Protein AF-A0A529LNX5-F1 (a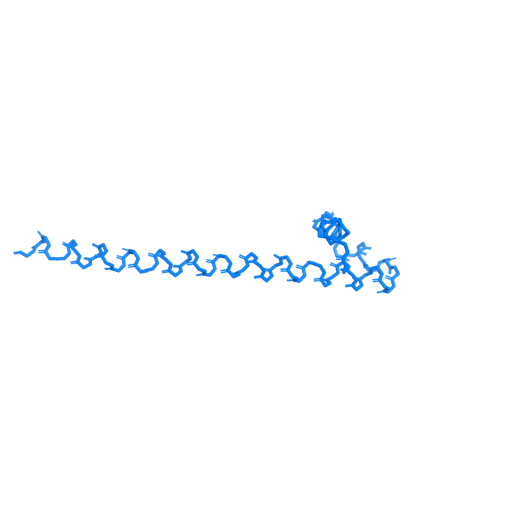fdb_monomer)

Radius of gyration: 20.52 Å; Cα contacts (8 Å, |Δi|>4): 21; chains: 1; bounding box: 35×26×60 Å

Secondary structure (DSSP, 8-state):
--HHHHHHHHHHHHHS-HHHHTTS-HHHHHHHHHHHHHHHHHHHHHHHHHHHHHHHHHHHHHHHHHHHT-

Solvent-accessible surface area (backbone atoms only — not comparable to full-atom values): 3898 Å² total; per-residue (Å²): 130,61,68,69,59,48,54,50,28,32,53,51,45,73,72,44,57,73,78,59,50,69,74,41,57,73,67,56,34,50,52,24,50,53,32,41,49,52,57,46,51,54,53,50,50,54,51,51,51,54,50,48,53,50,53,53,53,50,52,53,52,51,52,52,54,56,58,78,72,107

Mean predicted aligned error: 5.34 Å

Sequence (70 aa):
MHPDRYRQFVREGRASPAYLIERYTASRRRATLVACLIDLEERLTDAAIEMADKLIGTAFSRAKNTQARR

pLDDT: mean 91.76, std 7.33, range [58.69, 98.56]

Foldseek 3Di:
DPPVVLVVLCVVLVVDDPVRLVPDDPVSSVSSVVSVVVVVVVVVVVVVVVVVVVVVVVVVVVVVVVVVVD

Structure (mmCIF, N/CA/C/O backbone):
data_AF-A0A529LNX5-F1
#
_entry.id   AF-A0A529LNX5-F1
#
loop_
_atom_site.group_PDB
_atom_site.id
_atom_site.type_symbol
_atom_site.label_atom_id
_atom_site.label_alt_id
_atom_site.label_comp_id
_atom_site.label_asym_id
_atom_site.label_entity_id
_atom_site.label_seq_id
_atom_site.pdbx_PDB_ins_code
_atom_site.Cartn_x
_atom_site.Cartn_y
_atom_site.Cartn_z
_atom_site.occupancy
_atom_site.B_iso_or_equiv
_atom_site.auth_seq_id
_atom_site.auth_comp_id
_atom_site.auth_asym_id
_atom_site.auth_atom_id
_atom_site.pdbx_PDB_model_num
ATOM 1 N N . MET A 1 1 ? 6.701 -15.276 -11.271 1.00 58.69 1 MET A N 1
ATOM 2 C CA . MET A 1 1 ? 7.609 -14.107 -11.176 1.00 58.69 1 MET A CA 1
ATOM 3 C C . MET A 1 1 ? 8.577 -14.364 -10.032 1.00 58.69 1 MET A C 1
ATOM 5 O O . MET A 1 1 ? 8.113 -14.788 -8.986 1.00 58.69 1 MET A O 1
ATOM 9 N N . HIS A 1 2 ? 9.888 -14.179 -10.214 1.00 76.25 2 HIS A N 1
ATOM 10 C CA . HIS A 1 2 ? 10.855 -14.379 -9.122 1.00 76.25 2 HIS A CA 1
ATOM 11 C C . HIS A 1 2 ? 10.623 -13.318 -8.022 1.00 76.25 2 HIS A C 1
ATOM 13 O O . HIS A 1 2 ? 10.555 -12.138 -8.383 1.00 76.25 2 HIS A O 1
ATOM 19 N N . PRO A 1 3 ? 10.513 -13.674 -6.726 1.00 70.88 3 PRO A N 1
ATOM 20 C CA . PRO A 1 3 ? 10.232 -12.722 -5.640 1.00 70.88 3 PRO A CA 1
ATOM 21 C C . PRO A 1 3 ? 11.202 -11.534 -5.596 1.00 70.88 3 PRO A C 1
ATOM 23 O O . PRO A 1 3 ? 10.794 -10.390 -5.397 1.00 70.88 3 PRO A O 1
ATOM 26 N N . ASP A 1 4 ? 12.479 -11.781 -5.887 1.00 80.31 4 ASP A N 1
ATOM 27 C CA . ASP A 1 4 ? 13.494 -10.720 -5.919 1.00 80.31 4 ASP A CA 1
ATOM 28 C C . ASP A 1 4 ? 13.271 -9.718 -7.053 1.00 80.31 4 ASP A C 1
ATOM 30 O O . ASP A 1 4 ? 13.528 -8.524 -6.898 1.00 80.31 4 ASP A O 1
ATOM 34 N N . ARG A 1 5 ? 12.706 -10.174 -8.177 1.00 81.75 5 ARG A N 1
ATOM 35 C CA . ARG A 1 5 ? 12.368 -9.305 -9.307 1.00 81.75 5 ARG A CA 1
ATOM 36 C C . ARG A 1 5 ? 11.163 -8.423 -8.982 1.00 81.75 5 ARG A C 1
ATOM 38 O O . ARG A 1 5 ? 11.154 -7.256 -9.354 1.00 81.75 5 ARG A O 1
ATOM 45 N N . TYR A 1 6 ? 10.174 -8.952 -8.260 1.00 88.38 6 TYR A N 1
ATOM 46 C CA . TYR A 1 6 ? 9.045 -8.160 -7.760 1.00 88.38 6 TYR A CA 1
ATOM 47 C C . TYR A 1 6 ? 9.522 -7.047 -6.817 1.00 88.38 6 TYR A C 1
ATOM 49 O O . TYR A 1 6 ? 9.245 -5.874 -7.059 1.00 88.38 6 TYR A O 1
ATOM 57 N N . ARG A 1 7 ? 10.334 -7.392 -5.808 1.00 89.88 7 ARG A N 1
ATOM 58 C CA . ARG A 1 7 ? 10.891 -6.411 -4.860 1.00 89.88 7 ARG A CA 1
ATOM 59 C C . ARG A 1 7 ? 11.730 -5.339 -5.550 1.00 89.88 7 ARG A C 1
ATOM 61 O O . ARG A 1 7 ? 11.698 -4.182 -5.138 1.00 89.88 7 ARG A O 1
ATOM 68 N N . GLN A 1 8 ? 12.464 -5.706 -6.600 1.00 90.19 8 GLN A N 1
ATOM 69 C CA . GLN A 1 8 ? 13.210 -4.747 -7.409 1.00 90.19 8 GLN A CA 1
ATOM 70 C C . GLN A 1 8 ? 12.277 -3.718 -8.063 1.00 90.19 8 GLN A C 1
ATOM 72 O O . GLN A 1 8 ? 12.532 -2.522 -7.950 1.00 90.19 8 GLN A O 1
ATOM 77 N N . PHE A 1 9 ? 11.184 -4.160 -8.692 1.00 91.12 9 PHE A N 1
ATOM 78 C CA . PHE A 1 9 ? 10.209 -3.260 -9.313 1.00 91.12 9 PHE A CA 1
ATOM 79 C C . PHE A 1 9 ? 9.519 -2.340 -8.305 1.00 91.12 9 PHE A C 1
ATOM 81 O O . PHE A 1 9 ? 9.363 -1.156 -8.586 1.00 91.12 9 PHE A O 1
ATOM 88 N N . VAL A 1 10 ? 9.163 -2.851 -7.121 1.00 91.56 10 VAL A N 1
ATOM 89 C CA . VAL A 1 10 ? 8.580 -2.031 -6.044 1.00 91.56 10 VAL A CA 1
ATOM 90 C C . VAL A 1 10 ? 9.553 -0.934 -5.607 1.00 91.56 10 VAL A C 1
ATOM 92 O O . VAL A 1 10 ? 9.169 0.230 -5.502 1.00 91.56 10 VAL A O 1
ATOM 95 N N . ARG A 1 11 ? 10.828 -1.278 -5.382 1.00 91.56 11 ARG A N 1
ATOM 96 C CA . ARG A 1 11 ? 11.861 -0.301 -4.994 1.00 91.56 11 ARG A CA 1
ATOM 97 C C . ARG A 1 11 ? 12.063 0.765 -6.064 1.00 91.56 11 ARG A C 1
ATOM 99 O O . ARG A 1 11 ? 12.106 1.949 -5.747 1.00 91.56 11 ARG A O 1
ATOM 106 N N . GLU A 1 12 ? 12.165 0.340 -7.317 1.00 88.44 12 GLU A N 1
ATOM 107 C CA . GLU A 1 12 ? 12.366 1.228 -8.460 1.00 88.44 12 GLU A CA 1
ATOM 108 C C . GLU A 1 12 ? 11.162 2.162 -8.662 1.00 88.44 12 GLU A C 1
ATOM 110 O O . GLU A 1 12 ? 11.340 3.364 -8.851 1.00 88.44 12 GLU A O 1
ATOM 115 N N . GLY A 1 13 ? 9.938 1.641 -8.531 1.00 87.38 13 GLY A N 1
ATOM 116 C CA . GLY A 1 13 ? 8.705 2.421 -8.615 1.00 87.38 13 GLY A CA 1
ATOM 117 C C . GLY A 1 13 ? 8.546 3.437 -7.483 1.00 87.38 13 GLY A C 1
ATOM 118 O O . GLY A 1 13 ? 8.163 4.570 -7.745 1.00 87.38 13 GLY A O 1
ATOM 119 N N . ARG A 1 14 ? 8.910 3.086 -6.240 1.00 88.62 14 ARG A N 1
ATOM 120 C CA . ARG A 1 14 ? 8.879 4.021 -5.097 1.00 88.62 14 ARG A CA 1
ATOM 121 C C . ARG A 1 14 ? 9.910 5.149 -5.207 1.00 88.62 14 ARG A C 1
ATOM 123 O O . ARG A 1 14 ? 9.658 6.243 -4.715 1.00 88.62 14 ARG A O 1
ATOM 130 N N . ALA A 1 15 ? 11.067 4.882 -5.811 1.00 89.12 15 ALA A N 1
ATOM 131 C CA . ALA A 1 15 ? 12.126 5.876 -5.990 1.00 89.12 15 ALA A CA 1
ATOM 132 C C . ALA A 1 15 ? 11.913 6.778 -7.221 1.00 89.12 15 ALA A C 1
ATOM 134 O O . ALA A 1 15 ? 12.528 7.839 -7.315 1.00 89.12 15 ALA A O 1
ATOM 135 N N . SER A 1 16 ? 11.072 6.360 -8.171 1.00 87.00 16 SER A N 1
ATOM 136 C CA . SER A 1 16 ? 10.893 7.054 -9.448 1.00 87.00 16 SER A CA 1
ATOM 137 C C . SER A 1 16 ? 9.747 8.070 -9.394 1.00 87.00 16 SER A C 1
ATOM 139 O O . SER A 1 16 ? 8.611 7.693 -9.107 1.00 87.00 16 SER A O 1
ATOM 141 N N . PRO A 1 17 ? 9.983 9.343 -9.760 1.00 83.38 17 PRO A N 1
ATOM 142 C CA . PRO A 1 17 ? 8.905 10.284 -10.046 1.00 83.38 17 PRO A CA 1
ATOM 143 C C . PRO A 1 17 ? 8.016 9.774 -11.190 1.00 83.38 17 PRO A C 1
ATOM 145 O O . PRO A 1 17 ? 8.516 9.162 -12.137 1.00 83.38 17 PRO A O 1
ATOM 148 N N . ALA A 1 18 ? 6.713 10.073 -11.158 1.00 83.62 18 ALA A N 1
ATOM 149 C CA . ALA A 1 18 ? 5.745 9.549 -12.132 1.00 83.62 18 ALA A CA 1
ATOM 150 C C . ALA A 1 18 ? 6.142 9.813 -13.603 1.00 83.62 18 ALA A C 1
ATOM 152 O O . ALA A 1 18 ? 6.053 8.914 -14.437 1.00 83.62 18 ALA A O 1
ATOM 153 N N . TYR A 1 19 ? 6.687 10.997 -13.906 1.00 85.44 19 TYR A N 1
ATOM 154 C CA . TYR A 1 19 ? 7.140 11.364 -15.257 1.00 85.44 19 TYR A CA 1
ATOM 155 C C . TYR A 1 19 ? 8.341 10.538 -15.760 1.00 85.44 19 TYR A C 1
ATOM 157 O O . TYR A 1 19 ? 8.600 10.470 -16.961 1.00 85.44 19 TYR A O 1
ATOM 165 N N . LEU A 1 20 ? 9.118 9.921 -14.863 1.00 88.38 20 LEU A N 1
ATOM 166 C CA . LEU A 1 20 ? 10.254 9.074 -15.233 1.00 88.38 20 LEU A CA 1
ATOM 167 C C . LEU A 1 20 ? 9.779 7.682 -15.666 1.00 88.38 20 LEU A C 1
ATOM 169 O O . LEU A 1 20 ? 10.335 7.096 -16.593 1.00 88.38 20 LEU A O 1
ATOM 173 N N . ILE A 1 21 ? 8.708 7.191 -15.041 1.00 86.25 21 ILE A N 1
ATOM 174 C CA . ILE A 1 21 ? 8.078 5.902 -15.354 1.00 86.25 21 ILE A CA 1
ATOM 175 C C . ILE A 1 21 ? 7.492 5.910 -16.773 1.00 86.25 21 ILE A C 1
ATOM 177 O O . ILE A 1 21 ? 7.500 4.887 -17.461 1.00 86.25 21 ILE A O 1
ATOM 181 N N . GLU A 1 22 ? 7.032 7.065 -17.259 1.00 88.00 22 GLU A N 1
ATOM 182 C CA . GLU A 1 22 ? 6.518 7.212 -18.626 1.00 88.00 22 GLU A CA 1
ATOM 183 C C . GLU A 1 22 ? 7.565 6.896 -19.699 1.00 88.00 22 GLU A C 1
ATOM 185 O O . GLU A 1 22 ? 7.204 6.388 -20.762 1.00 88.00 22 GLU A O 1
ATOM 190 N N . ARG A 1 23 ? 8.851 7.124 -19.393 1.00 91.38 23 ARG A N 1
ATOM 191 C CA . ARG A 1 23 ? 9.986 6.881 -20.297 1.00 91.38 23 ARG A CA 1
ATOM 192 C C . ARG A 1 23 ? 10.391 5.408 -20.387 1.00 91.38 23 ARG A C 1
ATOM 194 O O . ARG A 1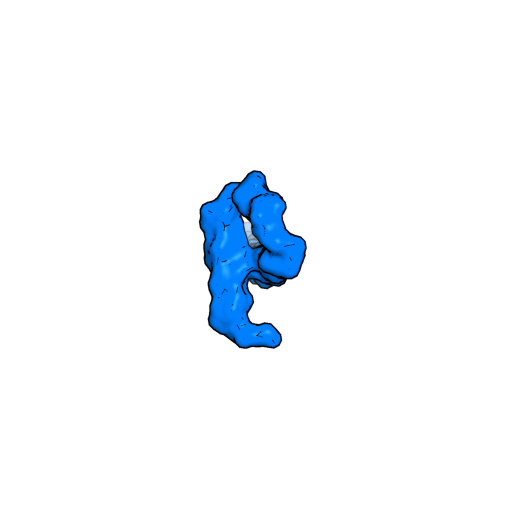 23 ? 11.228 5.059 -21.215 1.00 91.38 23 ARG A O 1
ATOM 201 N N . TYR A 1 24 ? 9.836 4.540 -19.543 1.00 91.00 24 TYR A N 1
ATOM 202 C CA . TYR A 1 24 ? 10.127 3.109 -19.587 1.00 91.00 24 TYR A CA 1
ATOM 203 C C . TYR A 1 24 ? 9.510 2.455 -20.824 1.00 91.00 24 TYR A C 1
ATOM 205 O O . TYR A 1 24 ? 8.461 2.868 -21.322 1.00 91.00 24 TYR A O 1
ATOM 213 N N . THR A 1 25 ? 10.117 1.356 -21.279 1.00 94.50 25 THR A N 1
ATOM 214 C CA . THR A 1 25 ? 9.472 0.488 -22.270 1.00 94.50 25 THR A CA 1
ATOM 215 C C . THR A 1 25 ? 8.120 0.015 -21.739 1.00 94.50 25 THR A C 1
ATOM 217 O O . THR A 1 25 ? 7.935 -0.165 -20.533 1.00 94.50 25 THR A O 1
ATOM 220 N N . ALA A 1 26 ? 7.156 -0.223 -22.629 1.00 93.69 26 ALA A N 1
ATOM 221 C CA . ALA A 1 26 ? 5.792 -0.554 -22.220 1.00 93.69 26 ALA A CA 1
ATOM 222 C C . ALA A 1 26 ? 5.718 -1.785 -21.291 1.00 93.69 26 ALA A C 1
ATOM 224 O O . ALA A 1 26 ? 4.897 -1.820 -20.375 1.00 93.69 26 ALA A O 1
ATOM 225 N N . SER A 1 27 ? 6.590 -2.778 -21.494 1.00 92.81 27 SER A N 1
ATOM 226 C CA . SER A 1 27 ? 6.696 -3.957 -20.628 1.00 92.81 27 SER A CA 1
ATOM 227 C C . SER A 1 27 ? 7.235 -3.612 -19.239 1.00 92.81 27 SER A C 1
ATOM 229 O O . SER A 1 27 ? 6.621 -4.000 -18.246 1.00 92.81 27 SER A O 1
ATOM 231 N N . ARG A 1 28 ? 8.334 -2.848 -19.156 1.00 91.56 28 ARG A N 1
ATOM 232 C CA . ARG A 1 28 ? 8.928 -2.402 -17.887 1.00 91.56 28 ARG A CA 1
ATOM 233 C C . ARG A 1 28 ? 7.952 -1.520 -17.118 1.00 9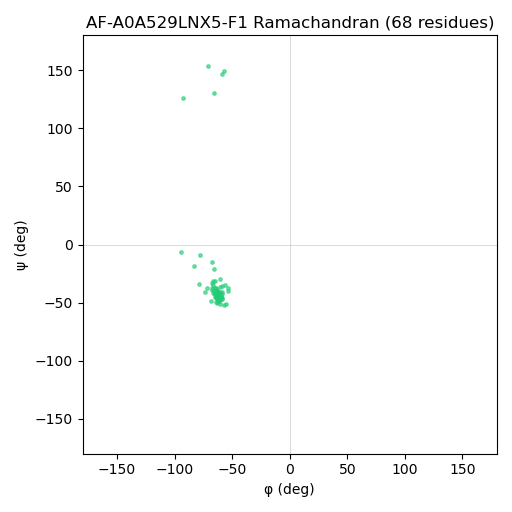1.56 28 ARG A C 1
ATOM 235 O O . ARG A 1 28 ? 7.705 -1.780 -15.949 1.00 91.56 28 ARG A O 1
ATOM 242 N N . 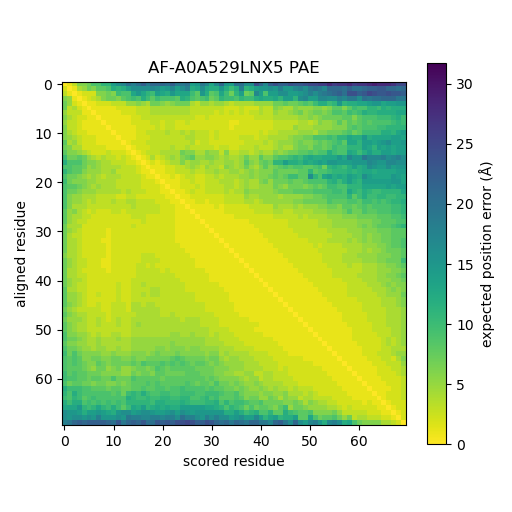ARG A 1 29 ? 7.326 -0.554 -17.796 1.00 93.69 29 ARG A N 1
ATOM 243 C CA . ARG A 1 29 ? 6.317 0.335 -17.215 1.00 93.69 29 ARG A CA 1
ATOM 244 C C . ARG A 1 29 ? 5.177 -0.450 -16.575 1.00 93.69 29 ARG A C 1
ATOM 246 O O . ARG A 1 29 ? 4.868 -0.230 -15.411 1.00 93.69 29 ARG A O 1
ATOM 253 N N . ARG A 1 30 ? 4.578 -1.397 -17.307 1.00 93.62 30 ARG A N 1
ATOM 254 C CA . ARG A 1 30 ? 3.500 -2.242 -16.768 1.00 93.62 30 ARG A CA 1
ATOM 255 C C . ARG A 1 30 ? 3.966 -3.084 -15.585 1.00 93.62 30 ARG A C 1
ATOM 257 O O . ARG A 1 30 ? 3.246 -3.159 -14.601 1.00 93.62 30 ARG A O 1
ATOM 264 N N . ALA A 1 31 ? 5.154 -3.684 -15.660 1.00 93.25 31 ALA A N 1
ATOM 265 C CA . ALA A 1 31 ? 5.691 -4.484 -14.562 1.00 93.25 31 ALA A CA 1
ATOM 266 C C . ALA A 1 31 ? 5.899 -3.649 -13.288 1.00 93.25 31 ALA A C 1
ATOM 268 O O . ALA A 1 31 ? 5.479 -4.076 -12.216 1.00 93.25 31 ALA A O 1
ATOM 269 N N . THR A 1 32 ? 6.474 -2.448 -13.410 1.00 92.56 32 THR A N 1
ATOM 270 C CA . THR A 1 32 ? 6.652 -1.516 -12.289 1.00 92.56 32 THR A CA 1
ATOM 271 C C . THR A 1 32 ? 5.309 -1.075 -11.710 1.00 92.56 32 THR A C 1
ATOM 273 O O . THR A 1 32 ? 5.122 -1.153 -10.501 1.00 92.56 32 THR A O 1
ATOM 276 N N . LEU A 1 33 ? 4.348 -0.684 -12.554 1.00 93.38 33 LEU A N 1
ATOM 277 C 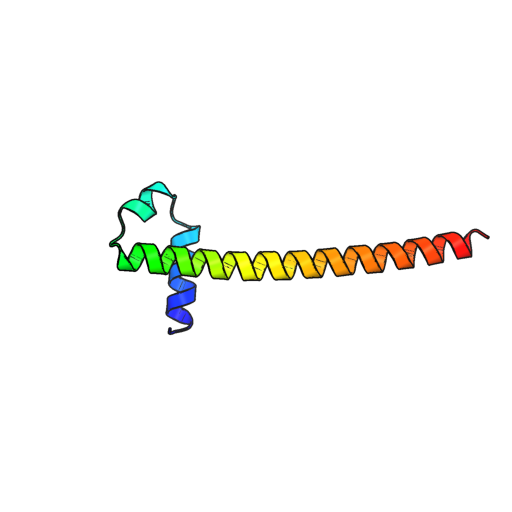CA . LEU A 1 33 ? 3.027 -0.242 -12.093 1.00 93.38 33 LEU A CA 1
ATOM 278 C C . LEU A 1 33 ? 2.250 -1.358 -11.387 1.00 93.38 33 LEU A C 1
ATOM 280 O O . LEU A 1 33 ? 1.724 -1.133 -10.303 1.00 93.38 33 LEU A O 1
ATOM 284 N N . VAL A 1 34 ? 2.209 -2.565 -11.958 1.00 95.12 34 VAL A N 1
ATOM 285 C CA . VAL A 1 34 ? 1.543 -3.718 -11.329 1.00 95.12 34 VAL A CA 1
ATOM 286 C C . VAL A 1 34 ? 2.216 -4.074 -10.004 1.00 95.12 34 VAL A C 1
ATOM 288 O O . VAL A 1 34 ? 1.524 -4.339 -9.028 1.00 95.12 34 VAL A O 1
ATOM 291 N N . ALA A 1 35 ? 3.550 -4.026 -9.936 1.00 94.38 35 ALA A N 1
ATOM 292 C CA . ALA A 1 35 ? 4.262 -4.268 -8.686 1.00 94.38 35 ALA A CA 1
ATOM 293 C C . ALA A 1 35 ? 3.918 -3.221 -7.612 1.00 94.38 35 ALA A C 1
ATOM 295 O O . ALA A 1 35 ? 3.678 -3.587 -6.467 1.00 94.38 35 ALA A O 1
ATOM 296 N N . CYS A 1 36 ? 3.839 -1.937 -7.979 1.00 93.31 36 CYS A N 1
ATOM 297 C CA . CYS A 1 36 ? 3.413 -0.874 -7.068 1.00 93.31 36 CYS A CA 1
ATOM 298 C C . CYS A 1 36 ? 1.959 -1.026 -6.607 1.00 93.31 36 CYS A C 1
ATOM 300 O O . CYS A 1 36 ? 1.669 -0.725 -5.455 1.00 93.31 36 CYS A O 1
ATOM 302 N N . LEU A 1 37 ? 1.055 -1.479 -7.481 1.00 95.25 37 LEU A N 1
ATOM 303 C CA . LEU A 1 37 ? -0.344 -1.709 -7.115 1.00 95.25 37 LEU A CA 1
ATOM 304 C C . LEU A 1 37 ? -0.476 -2.826 -6.078 1.00 95.25 37 LEU A C 1
ATOM 306 O O . LEU A 1 37 ? -1.157 -2.623 -5.081 1.00 95.25 37 LEU A O 1
ATOM 310 N N . ILE A 1 38 ? 0.220 -3.949 -6.272 1.00 95.69 38 ILE A N 1
ATOM 311 C CA . ILE A 1 38 ? 0.206 -5.066 -5.314 1.00 95.69 38 ILE A CA 1
ATOM 312 C C . ILE A 1 38 ? 0.811 -4.633 -3.969 1.00 95.69 38 ILE A C 1
ATOM 314 O O . ILE A 1 38 ? 0.230 -4.892 -2.921 1.00 95.69 38 ILE A O 1
ATOM 318 N N . ASP A 1 39 ? 1.938 -3.912 -3.986 1.00 95.00 39 ASP A N 1
ATOM 319 C CA . ASP A 1 39 ? 2.567 -3.371 -2.769 1.00 95.00 39 ASP A CA 1
ATOM 320 C C . ASP A 1 39 ? 1.643 -2.401 -2.014 1.00 95.00 39 ASP A C 1
ATOM 322 O O . ASP A 1 39 ? 1.635 -2.363 -0.784 1.00 95.00 39 ASP A O 1
ATOM 326 N N . LEU A 1 40 ? 0.857 -1.602 -2.739 1.00 95.88 40 LEU A N 1
ATOM 327 C CA . LEU A 1 40 ? -0.105 -0.691 -2.129 1.00 95.88 40 LEU A CA 1
ATOM 328 C C . LEU A 1 40 ? -1.317 -1.439 -1.565 1.00 95.88 40 LEU A C 1
ATOM 330 O O . LEU A 1 40 ? -1.770 -1.100 -0.475 1.00 95.88 40 LEU A O 1
ATOM 334 N N . GLU A 1 41 ? -1.826 -2.439 -2.282 1.00 97.56 41 GLU A N 1
ATOM 335 C CA . GLU A 1 41 ? -2.932 -3.294 -1.844 1.00 97.56 41 GLU A CA 1
ATOM 336 C C . GLU A 1 41 ? -2.597 -4.019 -0.534 1.00 97.56 41 GLU A C 1
ATOM 338 O O . GLU A 1 41 ? -3.391 -3.974 0.407 1.00 97.56 41 GLU A O 1
ATOM 343 N N . GLU A 1 42 ? -1.399 -4.604 -0.435 1.00 96.81 42 GLU A N 1
ATOM 344 C CA . GLU A 1 42 ? -0.894 -5.257 0.780 1.00 96.81 42 GLU A CA 1
ATOM 345 C C . GLU A 1 42 ? -0.896 -4.277 1.964 1.00 96.81 42 GLU A C 1
ATOM 347 O O . GLU A 1 42 ? -1.531 -4.516 2.990 1.00 96.81 42 GLU A O 1
ATOM 352 N N . ARG A 1 43 ? -0.298 -3.095 1.778 1.00 96.88 43 ARG A N 1
ATOM 353 C CA . ARG A 1 43 ? -0.210 -2.070 2.831 1.00 96.88 43 ARG A CA 1
ATOM 354 C C . ARG A 1 43 ? -1.563 -1.503 3.245 1.00 96.88 43 ARG A C 1
ATOM 356 O O . ARG A 1 43 ? -1.750 -1.171 4.413 1.00 96.88 43 ARG A O 1
ATOM 363 N N . LEU A 1 44 ? -2.483 -1.329 2.297 1.00 98.25 44 LEU A N 1
ATOM 364 C CA . LEU A 1 44 ? -3.840 -0.868 2.590 1.00 98.25 44 LEU A CA 1
ATOM 365 C C . LEU A 1 44 ? -4.618 -1.922 3.372 1.00 98.25 44 LEU A C 1
ATOM 367 O O . LEU A 1 44 ? -5.351 -1.567 4.293 1.00 98.25 44 LEU A O 1
ATOM 371 N N . THR A 1 45 ? -4.435 -3.194 3.031 1.00 98.31 45 THR A N 1
ATOM 372 C CA . THR A 1 45 ? -5.060 -4.315 3.736 1.00 98.31 45 THR A CA 1
ATOM 373 C C . THR A 1 45 ? -4.566 -4.387 5.177 1.00 98.31 45 THR A C 1
ATOM 375 O O . THR A 1 45 ? -5.384 -4.392 6.097 1.00 98.31 45 THR A O 1
ATOM 378 N N . ASP A 1 46 ? -3.250 -4.331 5.388 1.00 98.31 46 ASP A N 1
ATOM 379 C CA . ASP A 1 46 ? -2.656 -4.325 6.729 1.00 98.31 46 ASP A CA 1
ATOM 380 C C . ASP A 1 46 ? -3.145 -3.133 7.561 1.00 98.31 46 ASP A C 1
ATOM 382 O O . ASP A 1 46 ? -3.564 -3.292 8.708 1.00 98.31 46 ASP A O 1
ATOM 386 N N . ALA A 1 47 ? -3.165 -1.936 6.965 1.00 98.38 47 ALA A N 1
ATOM 387 C CA . ALA A 1 47 ? -3.660 -0.739 7.636 1.00 98.38 47 ALA A CA 1
ATOM 388 C C . ALA A 1 47 ? -5.151 -0.856 7.993 1.00 98.38 47 ALA A C 1
ATOM 390 O O . ALA A 1 47 ? -5.568 -0.422 9.068 1.00 98.38 47 ALA A O 1
ATOM 391 N N . ALA A 1 48 ? -5.968 -1.439 7.113 1.00 98.56 48 ALA A N 1
ATOM 392 C CA . ALA A 1 48 ? -7.387 -1.657 7.370 1.00 98.56 48 ALA A CA 1
ATOM 393 C C . ALA A 1 48 ? -7.616 -2.621 8.542 1.00 98.56 48 ALA A C 1
ATOM 395 O O . ALA A 1 48 ? -8.451 -2.336 9.404 1.00 98.56 48 ALA A O 1
ATOM 396 N N . ILE A 1 49 ? -6.849 -3.713 8.609 1.00 98.44 49 ILE A N 1
ATOM 397 C CA . ILE A 1 49 ? -6.892 -4.671 9.721 1.00 98.44 49 ILE A CA 1
ATOM 398 C C . ILE A 1 49 ? -6.475 -3.985 11.027 1.00 98.44 49 ILE A C 1
ATOM 400 O O . ILE A 1 49 ? -7.209 -4.042 12.011 1.00 98.44 49 ILE A O 1
ATOM 404 N N . GLU A 1 50 ? -5.364 -3.244 11.022 1.00 98.56 50 GLU A N 1
ATOM 405 C CA . GLU A 1 50 ? -4.890 -2.519 12.206 1.00 98.56 50 GLU A CA 1
ATOM 406 C C . GLU A 1 50 ? -5.934 -1.508 12.719 1.00 98.56 50 GLU A C 1
ATOM 408 O O . GLU A 1 50 ? -6.156 -1.367 13.927 1.00 98.56 50 GLU A O 1
ATOM 413 N N . MET A 1 51 ? -6.604 -0.793 11.811 1.00 98.56 51 MET A N 1
ATOM 414 C CA . MET A 1 51 ? -7.687 0.124 12.172 1.00 98.56 51 MET A CA 1
ATOM 415 C C . MET A 1 51 ? -8.887 -0.617 12.770 1.00 98.56 51 MET A C 1
ATOM 417 O O . MET A 1 51 ? -9.453 -0.142 13.758 1.00 98.56 51 MET A O 1
ATOM 421 N N . ALA A 1 52 ? -9.264 -1.769 12.211 1.00 98.19 52 ALA A N 1
ATOM 422 C CA . ALA A 1 52 ? -10.352 -2.587 12.736 1.00 98.19 52 ALA A CA 1
ATOM 423 C C . ALA A 1 52 ? -10.055 -3.060 14.168 1.00 98.19 52 ALA A C 1
ATOM 425 O O . ALA A 1 52 ? -10.882 -2.859 15.062 1.00 98.19 52 ALA A O 1
ATOM 426 N N . ASP A 1 53 ? -8.850 -3.574 14.417 1.00 98.25 53 ASP A N 1
ATOM 427 C CA . ASP A 1 53 ? -8.417 -4.021 15.744 1.00 98.25 53 ASP A CA 1
ATOM 428 C C . ASP A 1 53 ? -8.470 -2.886 16.775 1.00 98.25 53 ASP A C 1
ATOM 430 O O . ASP A 1 53 ? -8.981 -3.055 17.888 1.00 98.25 53 ASP A O 1
ATOM 434 N N . LYS A 1 54 ? -8.017 -1.683 16.397 1.00 98.06 54 LYS A N 1
ATOM 435 C CA . LYS A 1 54 ? -8.096 -0.493 17.259 1.00 98.06 54 LYS A CA 1
ATOM 436 C C . LYS A 1 54 ? -9.539 -0.094 17.562 1.00 98.06 54 LYS A C 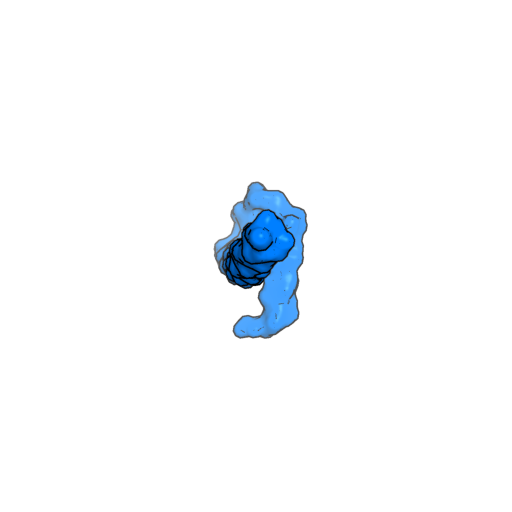1
ATOM 438 O O . LYS A 1 54 ? -9.856 0.238 18.707 1.00 98.06 54 LYS A O 1
ATOM 443 N N . LEU A 1 55 ? -10.430 -0.117 16.572 1.00 98.19 55 LEU A N 1
ATOM 444 C CA . LEU A 1 55 ? -11.844 0.208 16.779 1.00 98.19 55 LEU A CA 1
ATOM 445 C C . LEU A 1 55 ? -12.514 -0.790 17.732 1.00 98.19 55 LEU A C 1
ATOM 447 O O . LEU A 1 55 ? -13.213 -0.380 18.660 1.00 98.19 55 LEU A O 1
ATOM 451 N N . ILE A 1 56 ? -12.237 -2.083 17.569 1.00 97.75 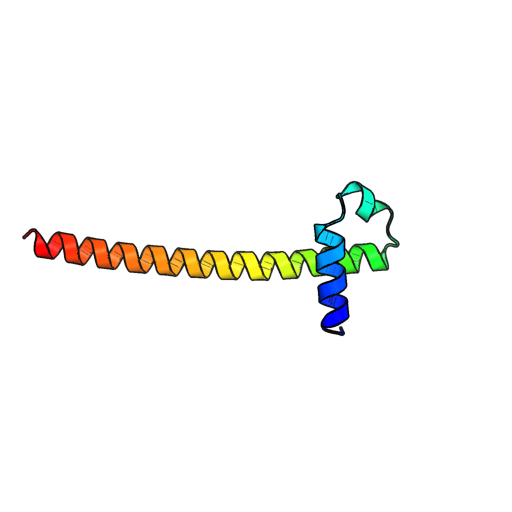56 ILE A N 1
ATOM 452 C CA . ILE A 1 56 ? -12.750 -3.137 18.451 1.00 97.75 56 ILE A CA 1
ATOM 453 C C . ILE A 1 56 ? -12.210 -2.952 19.878 1.00 97.75 56 ILE A C 1
ATOM 455 O O . ILE A 1 56 ? -12.981 -2.889 20.841 1.00 97.75 56 ILE A O 1
ATOM 459 N N . GLY A 1 57 ? -10.893 -2.793 20.029 1.00 97.50 57 GLY A N 1
ATOM 460 C CA . GLY A 1 57 ? -10.252 -2.608 21.331 1.00 97.50 57 GLY A CA 1
ATOM 461 C C . GLY A 1 57 ? -10.739 -1.356 22.068 1.00 97.50 57 GLY A C 1
ATOM 462 O O . GLY A 1 57 ? -11.009 -1.397 23.274 1.00 97.50 57 GLY A O 1
ATOM 463 N N . THR A 1 58 ? -10.918 -0.243 21.353 1.00 97.62 58 THR A N 1
ATOM 464 C CA . THR A 1 58 ? -11.461 0.992 21.940 1.00 97.62 58 THR A CA 1
ATOM 465 C C . THR A 1 58 ? -12.926 0.847 22.346 1.00 97.62 58 THR A C 1
ATOM 467 O O . THR A 1 58 ? -13.295 1.343 23.411 1.00 97.62 58 THR A O 1
ATOM 470 N N . ALA A 1 59 ? -13.756 0.132 21.580 1.00 96.69 59 ALA A N 1
ATOM 471 C CA . ALA A 1 59 ? -15.148 -0.135 21.945 1.00 96.69 59 ALA A CA 1
ATOM 472 C C . ALA A 1 59 ? -15.258 -0.933 23.257 1.00 96.69 59 ALA A C 1
ATOM 474 O O . ALA A 1 59 ? -15.961 -0.506 24.179 1.00 96.69 59 ALA A O 1
ATOM 475 N N . PHE A 1 60 ? -14.503 -2.029 23.394 1.00 96.25 60 PHE A N 1
ATOM 476 C CA . PHE A 1 60 ? -14.471 -2.817 24.633 1.00 96.25 60 PHE A CA 1
ATOM 477 C C . PHE A 1 60 ? -13.926 -2.019 25.821 1.00 96.25 60 PHE A C 1
ATOM 479 O O . PHE A 1 60 ? -14.492 -2.061 26.916 1.00 96.25 60 PHE A O 1
ATOM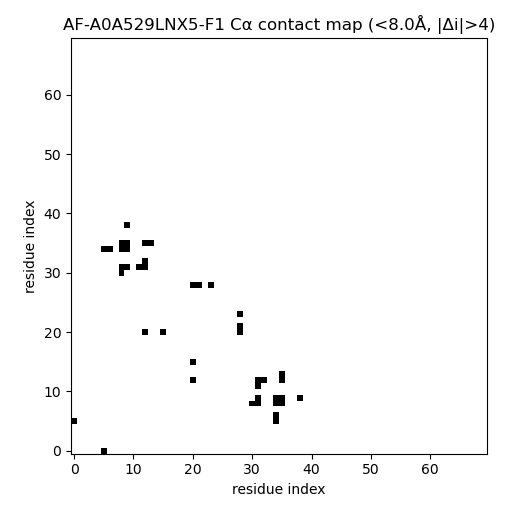 486 N N . SER A 1 61 ? -12.864 -1.239 25.604 1.00 96.31 61 SER A N 1
ATOM 487 C CA . SER A 1 61 ? -12.285 -0.385 26.647 1.00 96.31 61 SER A CA 1
ATOM 488 C C . SER A 1 61 ? -13.291 0.658 27.142 1.00 96.31 61 SER A C 1
ATOM 490 O O .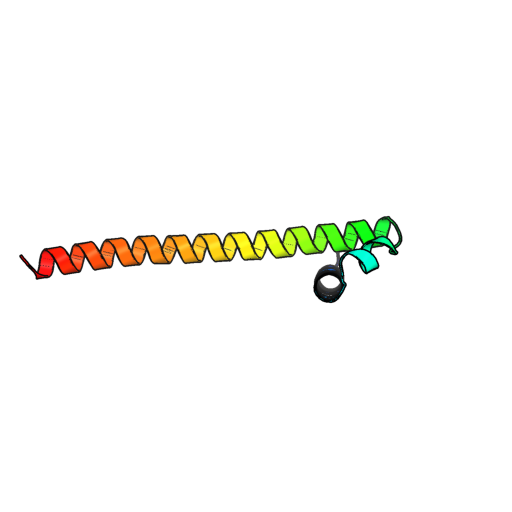 SER A 1 61 ? -13.424 0.880 28.347 1.00 96.31 61 SER A O 1
ATOM 492 N N . ARG A 1 62 ? -14.054 1.269 26.226 1.00 95.31 62 ARG A N 1
ATOM 493 C CA . ARG A 1 62 ? -15.126 2.216 26.566 1.00 95.31 62 ARG A CA 1
ATOM 494 C C . ARG A 1 62 ? -16.231 1.543 27.375 1.00 95.31 62 ARG A C 1
ATOM 496 O O . ARG A 1 62 ? -16.611 2.089 28.406 1.00 95.31 62 ARG A O 1
ATOM 503 N N . ALA A 1 63 ? -16.693 0.361 26.965 1.00 95.25 63 ALA A N 1
ATOM 504 C CA . ALA A 1 63 ? -17.721 -0.387 27.690 1.00 95.25 63 ALA A CA 1
ATOM 505 C C . ALA A 1 63 ? -17.289 -0.720 29.130 1.00 95.25 63 ALA A C 1
ATOM 507 O O . ALA A 1 63 ? -18.030 -0.444 30.075 1.00 95.25 63 ALA A O 1
ATOM 508 N N . LYS A 1 64 ? -16.057 -1.220 29.312 1.00 95.25 64 LYS A N 1
ATOM 509 C CA . LYS A 1 64 ? -15.489 -1.518 30.637 1.00 95.25 64 LYS A CA 1
ATOM 510 C C . LYS A 1 64 ? -15.416 -0.272 31.523 1.00 95.25 64 LYS A C 1
ATOM 512 O O . LYS A 1 64 ? -15.805 -0.321 32.686 1.00 95.25 64 LYS A O 1
ATOM 517 N N . ASN A 1 65 ? -14.962 0.853 30.973 1.00 94.62 65 ASN A N 1
ATOM 518 C CA . ASN A 1 65 ? -14.873 2.114 31.712 1.00 94.62 65 ASN A CA 1
ATOM 519 C C . ASN A 1 65 ? -16.253 2.666 32.097 1.00 94.62 65 ASN A C 1
ATOM 521 O O . ASN A 1 65 ? -16.396 3.249 33.168 1.00 94.62 65 ASN A O 1
ATOM 525 N N . THR A 1 66 ? -17.273 2.486 31.254 1.00 94.62 66 THR A N 1
ATOM 526 C CA . THR A 1 66 ? -18.659 2.843 31.591 1.00 94.62 66 THR A CA 1
ATOM 527 C C . THR A 1 66 ? -19.206 1.967 32.715 1.00 94.62 66 THR A C 1
ATOM 529 O O . THR A 1 66 ? -19.857 2.494 33.612 1.00 94.62 66 THR A O 1
ATOM 532 N N . GLN A 1 67 ? -18.925 0.661 32.700 1.00 93.44 67 GLN A N 1
ATOM 533 C CA . GLN A 1 67 ? -19.332 -0.245 33.775 1.00 93.44 67 GLN A CA 1
ATOM 534 C C . GLN A 1 67 ? -18.634 0.085 35.099 1.00 93.44 67 GLN A C 1
ATOM 536 O O . GLN A 1 67 ? -19.296 0.120 36.121 1.00 93.44 67 GLN A O 1
ATOM 541 N N . ALA A 1 68 ? -17.331 0.380 35.083 1.00 92.50 68 ALA A N 1
ATOM 542 C CA . ALA A 1 68 ? -16.571 0.711 36.293 1.00 92.50 68 ALA A CA 1
ATOM 543 C C . ALA A 1 68 ? -16.968 2.053 36.942 1.00 92.50 68 ALA A C 1
ATOM 545 O O . ALA A 1 68 ? -16.569 2.330 38.068 1.00 92.50 68 ALA A O 1
ATOM 546 N N . ARG A 1 69 ? -17.698 2.910 36.216 1.00 86.75 69 ARG A N 1
ATOM 547 C CA . ARG A 1 69 ? -18.217 4.199 36.707 1.00 86.75 69 ARG A CA 1
ATOM 548 C C . ARG A 1 69 ? -19.649 4.115 37.249 1.00 86.75 69 ARG A C 1
ATOM 550 O O . ARG A 1 69 ? -20.147 5.133 37.724 1.00 86.75 69 ARG A O 1
ATOM 557 N N . ARG A 1 70 ? -20.316 2.966 37.108 1.00 69.81 70 ARG A N 1
ATOM 558 C CA . ARG A 1 70 ? -21.621 2.676 37.716 1.00 69.81 70 ARG A CA 1
ATOM 559 C C . ARG A 1 70 ? -21.416 1.954 39.036 1.00 69.81 70 ARG A C 1
ATOM 561 O O . ARG A 1 70 ? -22.220 2.231 39.946 1.00 69.81 70 ARG A O 1
#